Protein AF-A0A3S3C284-F1 (afdb_monomer_lite)

Foldseek 3Di:
DPPPPLQDFLLCVLPVPPAPLQQKKWKWFFAFQFIWIWIWHWQKIWTKGFDSVVVPPDGPHVCVVPDDPLRVLVNGRRRIGTDDMDGHPGGDDDDDPRTPDMDMDGSVVSNVSVD

pLDDT: mean 87.67, std 13.13, range [34.91, 97.44]

Structure (mmCIF, N/CA/C/O backbone):
data_AF-A0A3S3C284-F1
#
_entry.id   AF-A0A3S3C284-F1
#
loop_
_atom_site.group_PDB
_atom_site.id
_atom_site.type_symbol
_atom_site.label_atom_id
_atom_site.label_alt_id
_atom_site.label_comp_id
_atom_site.label_asym_id
_atom_site.label_entity_id
_atom_site.label_seq_id
_atom_site.pdbx_PDB_ins_code
_atom_site.Cartn_x
_atom_site.Cartn_y
_atom_site.Cartn_z
_atom_site.occupancy
_atom_site.B_iso_or_equiv
_atom_site.auth_seq_id
_atom_site.auth_comp_id
_atom_site.auth_asym_id
_atom_site.auth_atom_id
_atom_site.pdbx_PDB_model_num
ATOM 1 N N . MET A 1 1 ? -18.628 -10.446 -21.673 1.00 34.91 1 MET A N 1
ATOM 2 C CA . MET A 1 1 ? -17.783 -9.239 -21.779 1.00 34.91 1 MET A CA 1
ATOM 3 C C . MET A 1 1 ? -17.265 -9.021 -20.381 1.00 34.91 1 MET A C 1
ATOM 5 O O . MET A 1 1 ? -17.950 -8.409 -19.573 1.00 34.91 1 MET A O 1
ATOM 9 N N . ASP A 1 2 ? -16.138 -9.653 -20.075 1.00 39.94 2 ASP A N 1
ATOM 10 C CA . ASP A 1 2 ? -15.542 -9.610 -18.744 1.00 39.94 2 ASP A CA 1
ATOM 11 C C . ASP A 1 2 ? -14.805 -8.281 -18.635 1.00 39.94 2 ASP A C 1
ATOM 13 O O . ASP A 1 2 ? -13.640 -8.147 -19.002 1.00 39.94 2 ASP A O 1
ATOM 17 N N . GLY A 1 3 ? -15.561 -7.246 -18.267 1.00 36.38 3 GLY A N 1
ATOM 18 C CA . GLY A 1 3 ? -14.986 -5.972 -17.882 1.00 36.38 3 GLY A CA 1
ATOM 19 C C . GLY A 1 3 ? -14.139 -6.230 -16.650 1.00 36.38 3 GLY A C 1
ATOM 20 O O . GLY A 1 3 ? -14.664 -6.678 -15.636 1.00 36.38 3 GLY A O 1
ATOM 21 N N . SER A 1 4 ? -12.837 -5.988 -16.755 1.00 42.00 4 SER A N 1
ATOM 22 C CA . SER A 1 4 ? -11.943 -5.881 -15.611 1.00 42.00 4 SER A CA 1
ATOM 23 C C . SER A 1 4 ? -12.561 -4.889 -14.625 1.00 42.00 4 SER A C 1
ATOM 25 O O . SER A 1 4 ? -12.480 -3.675 -14.832 1.00 42.00 4 SER A O 1
ATOM 27 N N . CYS A 1 5 ? -13.246 -5.393 -13.596 1.00 40.88 5 CYS A N 1
ATOM 28 C CA . CYS A 1 5 ? -13.607 -4.592 -12.437 1.00 40.88 5 CYS A CA 1
ATOM 29 C C . CYS A 1 5 ? -12.301 -3.955 -11.966 1.00 40.88 5 CYS A C 1
ATOM 31 O O . CYS A 1 5 ? -11.316 -4.664 -11.788 1.00 40.88 5 CYS A O 1
ATOM 33 N N . GLY A 1 6 ? -12.255 -2.630 -11.832 1.00 50.25 6 GLY A N 1
ATOM 34 C CA . GLY A 1 6 ? -11.046 -1.884 -11.454 1.00 50.25 6 GLY A CA 1
ATOM 35 C C . GLY A 1 6 ? -10.522 -2.180 -10.039 1.00 50.25 6 GLY A C 1
ATOM 36 O O . GLY A 1 6 ? -9.830 -1.348 -9.468 1.00 50.25 6 GLY A O 1
ATOM 37 N N . GLU A 1 7 ? -10.87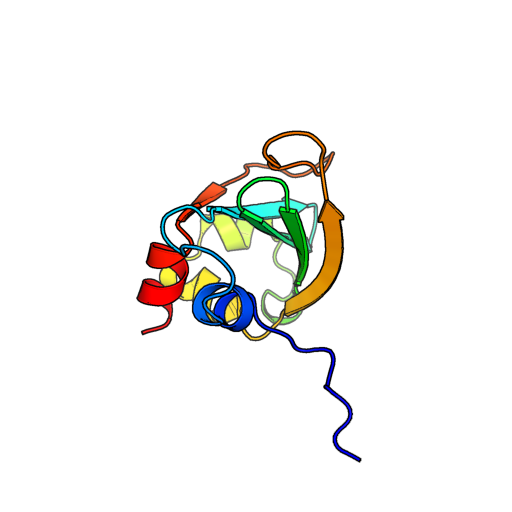3 -3.327 -9.468 1.00 64.75 7 GLU A N 1
ATOM 38 C CA . GLU A 1 7 ? -10.404 -3.887 -8.207 1.00 64.75 7 GLU A CA 1
ATOM 39 C C . GLU A 1 7 ? -9.136 -4.705 -8.483 1.00 64.75 7 GLU A C 1
ATOM 41 O O . GLU A 1 7 ? -9.142 -5.930 -8.409 1.00 64.75 7 GLU A O 1
ATOM 46 N N . THR A 1 8 ? -8.052 -4.043 -8.893 1.00 74.81 8 THR A N 1
ATOM 47 C CA . THR A 1 8 ? -6.748 -4.712 -8.997 1.00 74.81 8 THR A CA 1
ATOM 48 C C . THR A 1 8 ? -5.999 -4.533 -7.689 1.00 74.81 8 THR A C 1
ATOM 50 O O . THR A 1 8 ? -5.768 -3.402 -7.249 1.00 74.81 8 THR A O 1
ATOM 53 N N . LYS A 1 9 ? -5.634 -5.654 -7.068 1.00 92.06 9 LYS A N 1
ATOM 54 C CA . LYS A 1 9 ? -5.032 -5.676 -5.733 1.00 92.06 9 LYS A CA 1
ATOM 55 C C . LYS A 1 9 ? -3.524 -5.427 -5.797 1.00 92.06 9 LYS A C 1
ATOM 57 O O . LYS A 1 9 ? -2.866 -5.904 -6.725 1.00 92.06 9 LYS A O 1
ATOM 62 N N . PRO A 1 10 ? -2.926 -4.763 -4.797 1.00 94.75 10 PRO A N 1
ATOM 63 C CA . PRO A 1 10 ? -1.481 -4.691 -4.627 1.00 94.75 10 PRO A CA 1
ATOM 64 C C . PRO A 1 10 ? -0.830 -6.074 -4.699 1.00 94.75 10 PRO A C 1
ATOM 66 O O . PRO A 1 10 ? 0.183 -6.243 -5.376 1.00 94.75 10 PRO A O 1
ATOM 69 N N . SER A 1 11 ? -1.438 -7.085 -4.073 1.00 95.69 11 SER A N 1
ATOM 70 C CA . SER A 1 11 ? -0.955 -8.465 -4.123 1.00 95.69 11 SER A CA 1
ATOM 71 C C . SER A 1 11 ? -0.914 -9.052 -5.534 1.00 95.69 11 SER A C 1
ATOM 73 O O . SER A 1 11 ? 0.009 -9.802 -5.852 1.00 95.69 11 SER A O 1
ATOM 75 N N . GLU A 1 12 ? -1.849 -8.688 -6.410 1.00 94.00 12 GLU A N 1
ATOM 76 C CA . GLU A 1 12 ? -1.855 -9.125 -7.809 1.00 94.00 12 GLU A CA 1
ATOM 77 C C . GLU A 1 12 ? -0.683 -8.507 -8.575 1.00 94.00 12 GLU A C 1
ATOM 79 O O . GLU A 1 12 ? 0.029 -9.225 -9.270 1.00 94.00 12 GLU A O 1
ATOM 84 N N . PHE A 1 13 ? -0.391 -7.218 -8.371 1.00 92.44 13 PHE A N 1
ATOM 85 C CA . PHE A 1 13 ? 0.796 -6.575 -8.953 1.00 92.44 13 PHE A CA 1
ATOM 86 C C . PHE A 1 13 ? 2.104 -7.209 -8.473 1.00 92.44 13 PHE A C 1
ATOM 88 O O . PHE A 1 13 ? 3.005 -7.465 -9.272 1.00 92.44 13 PHE A O 1
ATOM 95 N N . LEU A 1 14 ? 2.203 -7.487 -7.174 1.00 94.62 14 LEU A N 1
ATOM 96 C CA . LEU A 1 14 ? 3.400 -8.069 -6.567 1.00 94.62 14 LEU A CA 1
ATOM 97 C C . LEU A 1 14 ? 3.609 -9.540 -6.955 1.00 94.62 14 LEU A C 1
ATOM 99 O O . LEU A 1 14 ? 4.748 -10.000 -7.004 1.00 94.62 14 LEU A O 1
ATOM 103 N N . SER A 1 15 ? 2.532 -10.282 -7.230 1.00 93.94 15 SER A N 1
ATOM 104 C CA . SER A 1 15 ? 2.583 -11.705 -7.597 1.00 93.94 15 SER A CA 1
ATOM 105 C C . SER A 1 15 ? 2.565 -11.966 -9.106 1.00 93.94 15 SER A C 1
ATOM 107 O O . SER A 1 15 ? 2.882 -13.079 -9.524 1.00 93.94 15 SER A O 1
ATOM 109 N N . ALA A 1 16 ? 2.278 -10.954 -9.934 1.00 89.31 16 ALA A N 1
ATOM 110 C CA . ALA A 1 16 ? 2.230 -11.071 -11.394 1.00 89.31 16 ALA A CA 1
ATOM 111 C C . ALA A 1 16 ? 3.580 -11.421 -12.051 1.00 89.31 16 ALA A C 1
ATOM 113 O O . ALA A 1 16 ? 3.624 -11.704 -13.247 1.00 89.31 16 ALA A O 1
ATOM 114 N N . GLY A 1 17 ? 4.691 -11.378 -11.306 1.00 83.19 17 GLY A N 1
ATOM 115 C CA . GLY A 1 17 ? 6.028 -11.682 -11.828 1.00 83.19 17 GLY A CA 1
ATOM 116 C C . GLY A 1 17 ? 6.587 -10.615 -12.775 1.00 83.19 17 GLY A C 1
ATOM 117 O O . GLY A 1 17 ? 7.593 -10.855 -13.437 1.00 83.19 17 GLY A O 1
ATOM 118 N N . LEU A 1 18 ? 5.951 -9.439 -12.837 1.00 84.25 18 LEU A N 1
ATOM 119 C CA . LEU A 1 18 ? 6.430 -8.284 -13.605 1.00 84.25 18 LEU A CA 1
ATOM 120 C C . LEU A 1 18 ? 7.694 -7.672 -12.988 1.00 84.25 18 LEU A C 1
ATOM 122 O O . LEU A 1 18 ? 8.542 -7.145 -13.707 1.00 84.25 18 LEU A O 1
ATOM 126 N N . TRP A 1 19 ? 7.824 -7.773 -11.664 1.00 87.44 19 TRP A N 1
ATOM 127 C CA . TRP A 1 19 ? 8.949 -7.265 -10.888 1.00 87.44 19 TRP A CA 1
ATOM 128 C C . TRP A 1 19 ? 9.373 -8.282 -9.828 1.00 87.44 19 TRP A C 1
ATOM 130 O O . TRP A 1 19 ? 8.580 -9.124 -9.406 1.00 87.44 19 TRP A O 1
ATOM 140 N N . ASP A 1 20 ? 10.622 -8.185 -9.373 1.00 91.19 20 ASP A N 1
ATOM 141 C CA . ASP A 1 20 ? 11.086 -8.932 -8.205 1.00 91.19 20 ASP A CA 1
ATOM 142 C C . ASP A 1 20 ? 10.407 -8.366 -6.946 1.00 91.19 20 ASP A C 1
ATOM 144 O O . ASP A 1 20 ? 10.655 -7.221 -6.557 1.00 91.19 20 ASP A O 1
ATOM 148 N N . SER A 1 21 ? 9.556 -9.167 -6.298 1.00 91.81 21 SER A N 1
ATOM 149 C CA . SER A 1 21 ? 8.826 -8.785 -5.080 1.00 91.81 21 SER A CA 1
ATOM 150 C C . SER A 1 21 ? 9.756 -8.364 -3.939 1.00 91.81 21 SER A C 1
ATOM 152 O O . SER A 1 21 ? 9.354 -7.588 -3.074 1.00 91.81 21 SER A O 1
ATOM 154 N N . ARG A 1 22 ? 11.010 -8.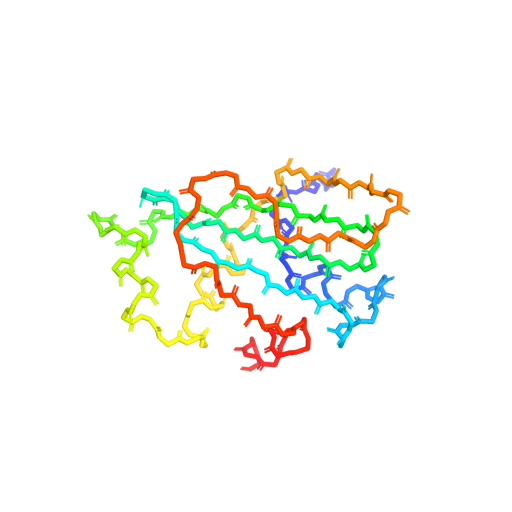833 -3.937 1.00 92.75 22 ARG A N 1
ATOM 155 C CA . ARG A 1 22 ? 12.025 -8.460 -2.941 1.00 92.75 22 ARG A CA 1
ATOM 156 C C . ARG A 1 22 ? 12.641 -7.087 -3.202 1.00 92.75 22 ARG A C 1
ATOM 158 O O . ARG A 1 22 ? 13.253 -6.526 -2.300 1.00 92.75 22 ARG A O 1
ATOM 165 N N . GLN A 1 23 ? 12.502 -6.571 -4.421 1.00 91.44 23 GLN A N 1
ATOM 166 C CA . GLN A 1 23 ? 12.971 -5.242 -4.828 1.00 91.44 23 GLN A CA 1
ATOM 167 C C . GLN A 1 23 ? 11.836 -4.217 -4.885 1.00 91.44 23 GLN A C 1
ATOM 169 O O . GLN A 1 23 ? 12.097 -3.019 -4.958 1.00 91.44 23 GLN A O 1
ATOM 174 N N . ALA A 1 24 ? 10.583 -4.675 -4.858 1.00 94.94 24 ALA A N 1
ATOM 175 C CA . ALA A 1 24 ? 9.432 -3.809 -4.681 1.00 94.94 24 ALA A CA 1
ATOM 176 C C . ALA A 1 24 ? 9.301 -3.386 -3.211 1.00 94.94 24 ALA A C 1
ATOM 178 O O . ALA A 1 24 ? 9.427 -4.210 -2.302 1.00 94.94 24 ALA A O 1
ATOM 179 N N . THR A 1 25 ? 8.975 -2.117 -2.990 1.00 95.88 25 THR A N 1
ATOM 180 C CA . THR A 1 25 ? 8.641 -1.575 -1.672 1.00 95.88 25 THR A CA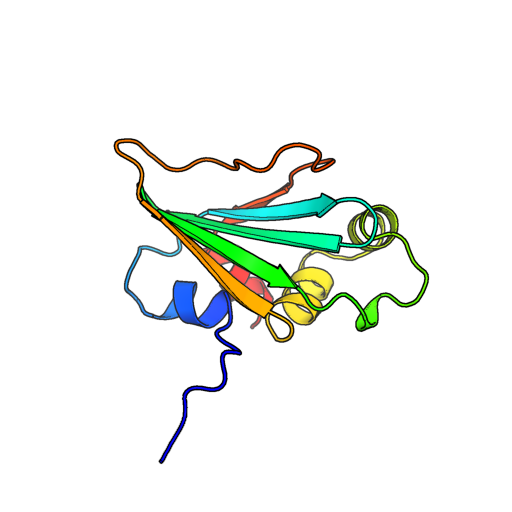 1
ATOM 181 C C . THR A 1 25 ? 7.184 -1.147 -1.676 1.00 95.88 25 THR A C 1
ATOM 183 O O . THR A 1 25 ? 6.757 -0.400 -2.556 1.00 95.88 25 THR A O 1
ATOM 186 N N . VAL A 1 26 ? 6.421 -1.610 -0.689 1.00 95.81 26 VAL A N 1
ATOM 187 C CA . VAL A 1 26 ? 5.052 -1.156 -0.447 1.00 95.81 26 VAL A CA 1
ATOM 188 C C . VAL A 1 26 ? 5.091 -0.089 0.629 1.00 95.81 26 VAL A C 1
ATOM 190 O O . VAL A 1 26 ? 5.527 -0.350 1.751 1.00 95.81 26 VAL A O 1
ATOM 193 N N . TYR A 1 27 ? 4.625 1.102 0.291 1.00 95.31 27 TYR A N 1
ATOM 194 C CA . TYR A 1 27 ? 4.522 2.234 1.193 1.00 95.31 27 TYR A CA 1
ATOM 195 C C . TYR A 1 27 ? 3.075 2.462 1.588 1.00 95.31 27 TYR A C 1
ATOM 197 O O . TYR A 1 27 ? 2.175 2.395 0.750 1.00 95.31 27 TYR A O 1
ATOM 205 N N . TYR A 1 28 ? 2.860 2.788 2.857 1.00 94.50 28 TYR A N 1
ATOM 206 C CA . TYR A 1 28 ? 1.556 3.189 3.361 1.00 94.50 28 TYR A CA 1
ATOM 207 C C . TYR A 1 28 ? 1.672 4.310 4.391 1.00 94.50 28 TYR A C 1
ATOM 209 O O . TYR A 1 28 ? 2.649 4.398 5.143 1.00 94.50 28 TYR A O 1
ATOM 217 N N . ALA A 1 29 ? 0.666 5.175 4.419 1.00 93.56 29 ALA A N 1
ATOM 218 C CA . ALA A 1 29 ? 0.588 6.312 5.329 1.00 93.56 29 ALA A CA 1
ATOM 219 C C . ALA A 1 29 ? -0.866 6.720 5.565 1.00 93.56 29 ALA A C 1
ATOM 221 O O . ALA A 1 29 ? -1.769 6.293 4.849 1.00 93.56 29 ALA A O 1
ATOM 222 N N . ALA A 1 30 ? -1.084 7.570 6.565 1.00 92.19 30 ALA A N 1
ATOM 223 C CA . ALA A 1 30 ? -2.360 8.249 6.745 1.00 92.19 30 ALA A CA 1
ATOM 224 C C . ALA A 1 30 ? -2.308 9.645 6.116 1.00 92.19 30 ALA A C 1
ATOM 226 O O . ALA A 1 30 ? -1.321 10.370 6.279 1.00 92.19 30 ALA A O 1
ATOM 227 N N . LEU A 1 31 ? -3.400 10.042 5.470 1.00 88.81 31 LEU A N 1
ATOM 228 C CA . LEU A 1 31 ? -3.657 11.404 5.019 1.00 88.81 31 LEU A CA 1
ATOM 229 C C . LEU A 1 31 ? -5.070 11.794 5.455 1.00 88.81 31 LEU A C 1
ATOM 231 O O . LEU A 1 31 ? -6.047 11.427 4.818 1.00 88.81 31 LEU A O 1
ATOM 235 N N . THR A 1 32 ? -5.184 12.542 6.552 1.00 84.50 32 THR A N 1
ATOM 236 C CA . THR A 1 32 ? -6.486 12.872 7.160 1.00 84.50 32 THR A CA 1
ATOM 237 C C . THR A 1 32 ? -7.271 11.592 7.508 1.00 84.50 32 THR A C 1
ATOM 239 O O . THR A 1 32 ? -6.854 10.869 8.420 1.00 84.50 32 THR A O 1
ATOM 242 N N . ASP A 1 33 ? -8.346 11.290 6.776 1.00 86.31 33 ASP A N 1
ATOM 243 C CA . ASP A 1 33 ? -9.207 10.114 6.956 1.00 86.31 33 ASP A CA 1
ATOM 244 C C . ASP A 1 33 ? -8.911 9.012 5.917 1.00 86.31 33 ASP A C 1
ATOM 246 O O . ASP A 1 33 ? -9.511 7.936 5.945 1.00 86.31 33 ASP A O 1
ATOM 250 N N . ASP A 1 34 ? -7.933 9.250 5.040 1.00 89.56 34 ASP A N 1
ATOM 251 C CA . ASP A 1 34 ? -7.522 8.332 3.985 1.00 89.56 34 ASP A CA 1
ATOM 252 C C . ASP A 1 34 ? -6.288 7.518 4.387 1.00 89.56 34 ASP A C 1
ATOM 254 O O . ASP A 1 34 ? -5.369 7.995 5.064 1.00 89.56 34 ASP A O 1
ATOM 258 N N . ILE A 1 35 ? -6.244 6.274 3.910 1.00 92.75 35 ILE A N 1
ATOM 259 C CA . ILE A 1 35 ? -5.040 5.446 3.913 1.00 92.75 35 ILE A CA 1
ATOM 260 C C . ILE A 1 35 ? -4.436 5.538 2.517 1.00 92.75 35 ILE A C 1
ATOM 262 O O . ILE A 1 35 ? -5.041 5.114 1.535 1.00 92.75 35 ILE A O 1
ATOM 266 N N . LEU A 1 36 ? -3.227 6.079 2.439 1.00 92.88 36 LEU A N 1
ATOM 267 C CA . LEU A 1 36 ? -2.439 6.081 1.218 1.00 92.88 36 LEU A CA 1
ATOM 268 C C . LEU A 1 36 ? -1.708 4.752 1.095 1.00 92.88 36 LEU A C 1
ATOM 270 O O . LEU A 1 36 ? -1.128 4.275 2.073 1.00 92.88 36 LEU A O 1
ATOM 274 N N . LEU A 1 37 ? -1.690 4.194 -0.111 1.00 94.31 37 LEU A N 1
ATOM 275 C CA . LEU A 1 37 ? -0.934 2.995 -0.434 1.00 94.31 37 LEU A CA 1
ATOM 276 C C . LEU A 1 37 ? -0.266 3.168 -1.797 1.00 94.31 37 LEU A C 1
ATOM 278 O O . LEU A 1 37 ? -0.916 3.539 -2.774 1.00 94.31 37 LEU A O 1
ATOM 282 N N . ASN A 1 38 ? 1.028 2.873 -1.882 1.00 94.50 38 ASN A N 1
ATOM 283 C CA . ASN A 1 38 ? 1.711 2.780 -3.165 1.00 94.50 38 ASN A CA 1
ATOM 284 C C . ASN A 1 38 ? 2.754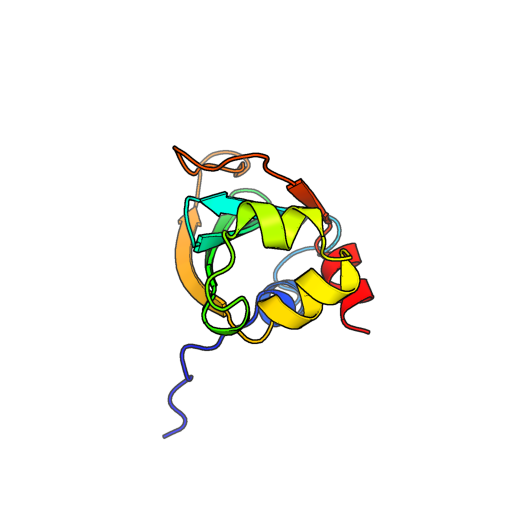 1.664 -3.200 1.00 94.50 38 ASN A C 1
ATOM 286 O O . ASN A 1 38 ? 3.285 1.252 -2.172 1.00 94.50 38 ASN A O 1
ATOM 290 N N . ILE A 1 39 ? 3.033 1.178 -4.406 1.00 95.19 39 ILE A N 1
ATOM 291 C CA . ILE A 1 39 ? 4.142 0.267 -4.686 1.00 95.19 39 ILE A CA 1
ATOM 292 C C . ILE A 1 39 ? 5.180 1.041 -5.487 1.00 95.19 39 ILE A C 1
ATOM 294 O O . ILE A 1 39 ? 4.849 1.568 -6.547 1.00 95.19 39 ILE A O 1
ATOM 298 N N . CYS A 1 40 ? 6.428 1.045 -5.026 1.00 94.44 40 CYS A N 1
ATOM 299 C CA . CYS A 1 40 ? 7.576 1.487 -5.812 1.00 94.44 40 CYS A CA 1
ATOM 300 C C . CYS A 1 40 ? 8.409 0.278 -6.230 1.00 94.44 40 CYS A C 1
ATOM 302 O O . CYS A 1 40 ? 8.731 -0.585 -5.411 1.00 94.44 40 CYS A O 1
ATOM 304 N N . THR A 1 41 ? 8.784 0.217 -7.504 1.00 92.94 41 THR A N 1
ATOM 305 C CA . THR A 1 41 ? 9.655 -0.830 -8.041 1.00 92.94 41 THR A CA 1
ATOM 306 C C . THR A 1 41 ? 10.482 -0.291 -9.200 1.00 92.94 41 THR A C 1
ATOM 308 O O . THR A 1 41 ? 9.959 0.131 -10.235 1.00 92.94 41 THR A O 1
ATOM 311 N N . GLY A 1 42 ? 11.803 -0.243 -9.011 1.00 91.06 42 GLY A N 1
ATOM 312 C CA . GLY A 1 42 ? 12.691 0.443 -9.944 1.00 91.06 42 GLY A CA 1
ATOM 313 C C . GLY A 1 42 ? 12.226 1.883 -10.161 1.00 91.06 42 GLY A C 1
ATOM 314 O O . GLY A 1 42 ? 12.093 2.639 -9.206 1.00 91.06 42 GLY A O 1
ATOM 315 N N . CYS A 1 43 ? 11.955 2.253 -11.409 1.00 92.38 43 CYS A N 1
ATOM 316 C CA . CYS A 1 43 ? 11.469 3.578 -11.788 1.00 92.38 43 CYS A CA 1
ATOM 317 C C . CYS A 1 43 ? 9.938 3.715 -11.857 1.00 92.38 43 CYS A C 1
ATOM 319 O O . CYS A 1 43 ? 9.443 4.750 -12.301 1.00 92.38 43 CYS A O 1
ATOM 321 N N . ILE A 1 44 ? 9.189 2.686 -11.460 1.00 92.75 44 ILE A N 1
ATOM 322 C CA . ILE A 1 44 ? 7.728 2.672 -11.512 1.00 92.75 44 ILE A CA 1
ATOM 323 C C . ILE A 1 44 ? 7.155 2.897 -10.118 1.00 92.75 44 ILE A C 1
ATOM 325 O O . ILE A 1 44 ? 7.616 2.294 -9.146 1.00 92.75 44 ILE A O 1
ATOM 329 N N . GLN A 1 45 ? 6.110 3.718 -10.044 1.00 93.75 45 GLN A N 1
ATOM 330 C CA . GLN 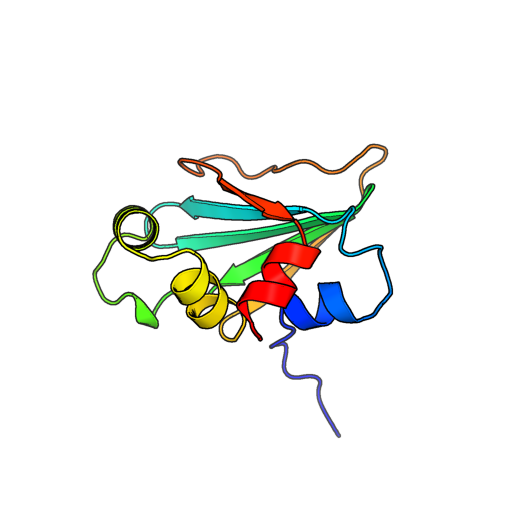A 1 45 ? 5.277 3.869 -8.860 1.00 93.75 45 GLN A CA 1
ATOM 331 C C . GLN A 1 45 ? 3.811 3.662 -9.212 1.00 93.75 45 GLN A C 1
ATOM 333 O O . GLN A 1 45 ? 3.326 4.194 -10.207 1.00 93.75 45 GLN A O 1
ATOM 338 N N . ILE A 1 46 ? 3.099 2.911 -8.381 1.00 93.62 46 ILE A N 1
ATOM 339 C CA . ILE A 1 46 ? 1.668 2.654 -8.537 1.00 93.62 46 ILE A CA 1
ATOM 340 C C . ILE A 1 46 ? 0.972 3.161 -7.290 1.00 93.62 46 ILE A C 1
ATOM 342 O O . ILE A 1 46 ? 1.251 2.667 -6.199 1.00 93.62 46 ILE A O 1
ATOM 346 N N . HIS A 1 47 ? 0.085 4.136 -7.443 1.00 93.12 47 HIS A N 1
ATOM 347 C CA . HIS A 1 47 ? -0.758 4.634 -6.364 1.00 93.12 47 HIS A CA 1
ATOM 348 C C . HIS A 1 47 ? -2.081 3.882 -6.359 1.00 93.12 47 HIS A C 1
ATOM 350 O O . HIS A 1 47 ? -2.709 3.663 -7.399 1.00 93.12 47 HIS A O 1
ATOM 356 N N . PHE A 1 48 ? -2.506 3.506 -5.160 1.00 93.00 48 PHE A N 1
ATOM 357 C CA . PHE A 1 48 ? -3.781 2.859 -4.923 1.00 93.00 48 PHE A CA 1
ATOM 358 C C . PHE A 1 48 ? -4.656 3.773 -4.079 1.00 93.00 48 PHE A C 1
ATOM 360 O O . PHE A 1 48 ? -4.231 4.288 -3.044 1.00 93.00 48 PHE A O 1
ATOM 367 N N . GLN A 1 49 ? -5.906 3.913 -4.498 1.00 91.75 49 GLN A N 1
ATOM 368 C CA . GLN A 1 49 ? -6.960 4.413 -3.637 1.00 91.75 49 GLN A CA 1
ATOM 369 C C . GLN A 1 49 ? -7.438 3.262 -2.751 1.00 91.75 49 GLN A C 1
ATOM 371 O O . GLN A 1 49 ? -7.807 2.205 -3.266 1.00 91.75 49 GLN A O 1
ATOM 376 N N . VAL A 1 50 ? -7.442 3.469 -1.436 1.00 93.06 50 VAL A N 1
ATOM 377 C CA . VAL A 1 50 ? -7.975 2.515 -0.457 1.00 93.06 50 VAL A CA 1
ATOM 378 C C . VAL A 1 50 ? -9.367 2.971 -0.033 1.00 93.06 50 VAL A C 1
ATOM 380 O O . VAL A 1 50 ? -9.526 4.093 0.441 1.00 93.06 50 VAL A O 1
ATOM 383 N N . ASP A 1 51 ? -10.374 2.109 -0.169 1.00 92.94 51 ASP A N 1
ATOM 384 C CA . ASP A 1 51 ? -11.681 2.330 0.453 1.00 92.94 51 ASP A CA 1
ATOM 385 C C . ASP A 1 51 ? -11.543 2.209 1.974 1.00 92.94 51 ASP A C 1
ATOM 387 O O . ASP A 1 51 ? -11.359 1.113 2.507 1.00 92.94 51 ASP A O 1
ATOM 391 N N . THR A 1 52 ? -11.623 3.342 2.672 1.00 93.50 52 THR A N 1
ATOM 392 C CA . THR A 1 52 ? -11.489 3.433 4.129 1.00 93.50 52 THR A CA 1
ATOM 393 C C . THR A 1 52 ? -12.806 3.251 4.878 1.00 93.50 52 THR A C 1
ATOM 395 O O . THR A 1 52 ? -12.797 3.276 6.103 1.00 93.50 52 THR A O 1
ATOM 398 N N . ALA A 1 53 ? -13.937 2.950 4.225 1.00 92.12 53 ALA A N 1
ATOM 399 C CA . ALA A 1 53 ? -15.225 2.793 4.918 1.00 92.12 53 ALA A CA 1
ATOM 400 C C . ALA A 1 53 ? -15.199 1.761 6.070 1.00 92.12 53 ALA A C 1
ATOM 402 O O . ALA A 1 53 ? -15.966 1.853 7.029 1.00 92.12 53 ALA A O 1
ATOM 403 N N . PHE A 1 54 ? -14.286 0.787 6.018 1.00 91.50 54 PHE A N 1
ATOM 404 C CA . PHE A 1 54 ? -14.113 -0.235 7.053 1.00 91.50 54 PHE A CA 1
ATOM 405 C C . PHE A 1 54 ? -13.512 0.280 8.374 1.00 91.50 54 PHE A C 1
ATOM 407 O O . PHE A 1 54 ? -13.615 -0.415 9.390 1.00 91.50 54 PHE A O 1
ATOM 414 N N . ILE A 1 55 ? -12.883 1.464 8.396 1.00 91.88 55 ILE A N 1
ATOM 415 C CA . ILE A 1 55 ? -12.342 2.035 9.640 1.00 91.88 55 ILE A CA 1
ATOM 416 C C . ILE A 1 55 ? -13.396 2.814 10.439 1.00 91.88 55 ILE A C 1
ATOM 418 O O . ILE A 1 55 ? -13.153 3.082 11.620 1.00 91.88 55 ILE A O 1
ATOM 422 N N . GLY A 1 56 ? -14.581 3.054 9.863 1.00 89.62 56 GLY A N 1
ATOM 423 C CA . GLY A 1 56 ? -15.681 3.799 10.482 1.00 89.62 56 GLY A CA 1
ATOM 424 C C . GLY A 1 56 ? -15.327 5.274 10.668 1.00 89.62 56 GLY A C 1
ATOM 425 O O . GLY A 1 56 ? -14.649 5.853 9.830 1.00 89.62 56 GLY A O 1
ATOM 426 N N . ASP A 1 57 ? -15.721 5.857 11.801 1.00 89.19 57 ASP A N 1
ATOM 427 C CA . ASP A 1 57 ? -15.423 7.260 12.142 1.00 89.19 57 ASP A CA 1
ATOM 428 C C . ASP A 1 57 ? -13.990 7.478 12.677 1.00 89.19 57 ASP A C 1
ATOM 430 O O . ASP A 1 57 ? -13.664 8.547 13.197 1.00 89.19 57 ASP A O 1
ATOM 434 N N . ARG A 1 58 ? -13.130 6.450 12.630 1.00 88.69 58 ARG A N 1
ATOM 435 C CA . ARG A 1 58 ? -11.748 6.548 13.120 1.00 88.69 58 ARG A CA 1
ATOM 436 C C . ARG A 1 58 ? -10.881 7.287 12.116 1.00 88.69 58 ARG A C 1
ATOM 438 O O . ARG A 1 58 ? -10.971 7.045 10.917 1.00 88.69 58 ARG A O 1
ATOM 445 N N . LYS A 1 59 ? -9.940 8.086 12.618 1.00 91.19 59 LYS A N 1
ATOM 446 C CA . LYS A 1 59 ? -8.919 8.692 11.759 1.00 91.19 59 LYS A CA 1
ATOM 447 C C . LYS A 1 59 ? -7.977 7.615 11.238 1.00 91.19 59 LYS A C 1
ATOM 449 O O . LYS A 1 59 ? -7.560 6.733 11.997 1.00 91.19 59 LYS A O 1
ATOM 454 N N . ALA A 1 60 ? -7.547 7.733 9.984 1.00 92.00 60 ALA A N 1
ATOM 455 C CA . ALA A 1 60 ? -6.618 6.779 9.379 1.00 92.00 60 ALA A CA 1
ATOM 456 C C . ALA A 1 60 ? -5.339 6.607 10.217 1.00 92.00 60 ALA A C 1
ATOM 458 O O . ALA A 1 60 ? -4.863 5.491 10.411 1.00 92.00 60 ALA A O 1
ATOM 459 N N . ILE A 1 61 ? -4.821 7.694 10.800 1.00 92.44 61 ILE A N 1
ATOM 460 C CA . ILE A 1 61 ? -3.621 7.645 11.646 1.00 92.44 61 ILE A CA 1
ATOM 461 C C . ILE A 1 61 ? -3.812 6.839 12.939 1.00 92.44 61 ILE A C 1
ATOM 463 O O . ILE A 1 61 ? -2.887 6.150 13.367 1.00 92.44 61 ILE A O 1
ATOM 467 N N . GLU A 1 62 ? -5.002 6.887 13.541 1.00 92.75 62 GLU A N 1
ATOM 468 C CA . GLU A 1 62 ? -5.337 6.108 14.740 1.00 92.75 62 GLU A CA 1
ATOM 469 C C . GLU A 1 62 ? -5.436 4.625 14.375 1.00 92.75 62 GLU A C 1
ATOM 471 O O . GLU A 1 62 ? -4.786 3.783 14.995 1.00 92.75 62 GLU A O 1
ATOM 476 N N . TYR A 1 63 ? -6.140 4.312 13.282 1.00 93.12 63 TYR A N 1
ATOM 477 C CA . TYR A 1 63 ? -6.241 2.946 12.772 1.00 93.12 63 TYR A CA 1
ATOM 478 C C . TYR A 1 63 ? -4.864 2.338 12.439 1.00 93.12 63 TYR A C 1
ATOM 480 O O . TYR A 1 63 ? -4.595 1.197 12.822 1.00 93.12 63 TYR A O 1
ATOM 488 N N . LEU A 1 64 ? -3.966 3.090 11.788 1.00 92.69 64 LEU A N 1
ATOM 489 C CA . LEU A 1 64 ? -2.592 2.644 11.504 1.00 92.69 64 LEU A CA 1
ATOM 490 C C . LEU A 1 64 ? -1.730 2.489 12.770 1.00 92.69 64 LEU A C 1
ATOM 492 O O . LEU A 1 64 ? -0.749 1.739 12.763 1.00 92.69 64 LEU A O 1
ATOM 496 N N . GLY A 1 65 ? -2.045 3.222 13.839 1.00 91.44 65 GLY A N 1
ATOM 497 C CA . GLY A 1 65 ? -1.365 3.124 15.131 1.00 91.44 65 GLY A CA 1
ATOM 498 C C . GLY A 1 65 ? -1.746 1.873 15.922 1.00 91.44 65 GLY A C 1
ATOM 499 O O . GLY A 1 65 ? -0.892 1.294 16.588 1.00 91.44 65 GLY A O 1
ATOM 500 N N . GLU A 1 66 ? -3.004 1.444 15.826 1.00 92.88 66 GLU A N 1
ATOM 501 C CA . GLU A 1 66 ? -3.559 0.322 16.597 1.00 92.88 66 GLU A CA 1
ATOM 502 C C . GLU A 1 66 ? -3.516 -1.023 15.859 1.00 92.88 66 GLU A C 1
ATOM 504 O O . GLU A 1 66 ? -3.547 -2.088 16.482 1.00 92.88 66 GLU A O 1
ATOM 509 N N . SER A 1 67 ? -3.478 -0.998 14.526 1.00 91.75 67 SER A N 1
ATOM 510 C CA . SER A 1 67 ? -3.538 -2.214 13.715 1.00 91.75 67 SER A CA 1
ATOM 511 C C . SER A 1 67 ? -2.204 -2.950 13.684 1.00 91.75 67 SER A C 1
ATOM 513 O O . SER A 1 67 ? -1.144 -2.363 13.465 1.00 91.75 67 SER A O 1
ATOM 515 N N . THR A 1 68 ? -2.254 -4.278 13.819 1.00 94.56 68 THR A N 1
ATOM 516 C CA . THR A 1 68 ? -1.106 -5.116 13.463 1.00 94.56 68 THR A CA 1
ATOM 517 C C . THR A 1 68 ? -0.870 -5.048 11.957 1.00 94.56 68 THR A C 1
ATOM 519 O O . THR A 1 68 ? -1.813 -4.899 11.177 1.00 94.56 68 THR A O 1
ATOM 522 N N . LEU A 1 69 ? 0.382 -5.223 11.529 1.00 93.69 69 LEU A N 1
ATOM 523 C CA . LEU A 1 69 ? 0.733 -5.168 10.108 1.00 93.69 69 LEU A CA 1
ATOM 524 C C . LEU A 1 69 ? -0.029 -6.218 9.278 1.00 93.69 69 LEU A C 1
ATOM 526 O O . LEU A 1 69 ? -0.514 -5.915 8.195 1.00 93.69 69 LEU A O 1
ATOM 530 N N . SER A 1 70 ? -0.211 -7.426 9.819 1.00 95.00 70 SER A N 1
ATOM 531 C CA . SER A 1 70 ? -0.987 -8.494 9.173 1.00 95.00 70 SER A CA 1
ATOM 532 C C . SER A 1 70 ? -2.459 -8.133 8.979 1.00 95.00 70 SER A C 1
ATOM 534 O O . SER A 1 70 ? -3.029 -8.417 7.928 1.00 95.00 70 SER A O 1
ATOM 536 N N . ARG A 1 71 ? -3.082 -7.494 9.977 1.00 94.19 71 ARG A N 1
ATOM 537 C CA . ARG A 1 71 ? -4.471 -7.039 9.883 1.00 94.19 71 ARG A CA 1
ATOM 538 C C . ARG A 1 71 ? -4.602 -5.920 8.859 1.00 94.19 71 ARG A C 1
ATOM 540 O O . ARG A 1 71 ? -5.470 -6.007 8.002 1.00 94.19 71 ARG A O 1
ATOM 547 N N . LEU A 1 72 ? -3.713 -4.930 8.923 1.00 94.44 72 LEU A N 1
ATOM 548 C CA . LEU A 1 72 ? -3.684 -3.813 7.984 1.00 94.44 72 LEU A CA 1
ATOM 549 C C . LEU A 1 72 ? -3.605 -4.303 6.534 1.00 94.44 72 LEU A C 1
ATOM 551 O O . LEU A 1 72 ? -4.418 -3.908 5.708 1.00 94.44 72 LEU A O 1
ATOM 555 N N . VAL A 1 73 ? -2.645 -5.182 6.233 1.00 96.19 73 VAL A N 1
ATOM 556 C CA . VAL A 1 73 ? -2.439 -5.696 4.873 1.00 96.19 73 VAL A CA 1
ATOM 557 C C . VAL A 1 73 ? -3.678 -6.445 4.373 1.00 96.19 73 VAL A C 1
ATOM 559 O O . VAL A 1 73 ? -4.131 -6.187 3.262 1.00 96.19 73 VAL A O 1
ATOM 562 N N . ARG A 1 74 ? -4.284 -7.306 5.201 1.00 94.19 74 ARG A N 1
ATOM 563 C CA . ARG A 1 74 ? -5.506 -8.047 4.836 1.00 94.19 74 ARG A CA 1
ATOM 564 C C . ARG A 1 74 ? -6.720 -7.138 4.639 1.00 94.19 74 ARG A C 1
ATOM 566 O O . ARG A 1 74 ? -7.501 -7.367 3.716 1.00 94.19 74 ARG A O 1
ATOM 573 N N . ASP A 1 75 ? -6.874 -6.126 5.490 1.00 93.25 75 ASP A N 1
ATOM 574 C CA . ASP A 1 75 ? -7.976 -5.170 5.397 1.00 93.25 75 ASP A CA 1
ATOM 575 C C . ASP A 1 75 ? -7.848 -4.318 4.121 1.00 93.25 75 ASP A C 1
ATOM 577 O O . ASP A 1 75 ? -8.847 -4.097 3.439 1.00 93.25 75 ASP A O 1
ATOM 581 N N . VAL A 1 76 ? -6.630 -3.890 3.764 1.00 94.00 76 VAL A N 1
ATOM 582 C CA . VAL A 1 76 ? -6.373 -2.975 2.641 1.00 94.00 76 VAL A CA 1
ATOM 583 C C . VAL A 1 76 ? -6.309 -3.681 1.282 1.00 94.00 76 VAL A C 1
ATOM 585 O O . VAL A 1 76 ? -6.882 -3.163 0.330 1.00 94.00 76 VAL A O 1
ATOM 588 N N . ASP A 1 77 ? -5.666 -4.849 1.160 1.00 95.25 77 ASP A N 1
ATOM 589 C CA . ASP A 1 77 ? -5.383 -5.493 -0.144 1.00 95.25 77 ASP A CA 1
ATOM 590 C C . ASP A 1 77 ? -6.638 -5.747 -0.994 1.00 95.25 77 ASP A C 1
ATOM 592 O O . ASP A 1 77 ? -6.612 -5.649 -2.214 1.00 95.25 77 ASP A O 1
ATOM 596 N N . SER A 1 78 ? -7.766 -6.055 -0.350 1.00 90.88 78 SER A N 1
ATOM 597 C CA . SER A 1 78 ? -9.042 -6.303 -1.037 1.00 90.88 78 SER A CA 1
ATOM 598 C C . SER A 1 78 ? -9.890 -5.049 -1.268 1.00 90.88 78 SER A C 1
ATOM 600 O O . SER A 1 78 ? -10.955 -5.143 -1.871 1.00 90.88 78 SER A O 1
ATOM 602 N N . ARG A 1 79 ? -9.439 -3.887 -0.784 1.00 93.31 79 ARG A N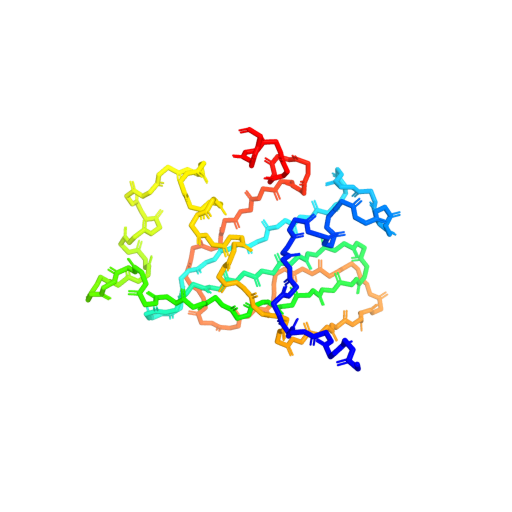 1
ATOM 603 C CA . ARG A 1 79 ? -10.175 -2.610 -0.779 1.00 93.31 79 ARG A CA 1
ATOM 604 C C . ARG A 1 79 ? -9.494 -1.541 -1.619 1.00 93.31 79 ARG A C 1
ATOM 606 O O . ARG A 1 79 ? -9.717 -0.350 -1.426 1.00 93.31 79 ARG A O 1
ATOM 613 N N . THR A 1 80 ? -8.627 -1.964 -2.522 1.00 92.50 80 THR A N 1
ATOM 614 C CA . THR A 1 80 ? -7.804 -1.076 -3.330 1.00 92.50 80 THR A CA 1
ATOM 615 C C . THR A 1 80 ? -8.285 -1.017 -4.764 1.00 92.50 80 THR A C 1
ATOM 617 O O . THR A 1 80 ? -8.636 -2.032 -5.367 1.00 92.50 80 THR A O 1
ATOM 620 N N . LYS A 1 81 ? -8.174 0.172 -5.339 1.00 91.44 81 LYS A N 1
ATOM 621 C CA . LYS A 1 81 ? -8.253 0.411 -6.775 1.00 91.44 81 LYS A CA 1
ATOM 622 C C . LYS A 1 81 ? -6.995 1.143 -7.219 1.00 91.44 81 LYS A C 1
ATOM 624 O O . LYS A 1 81 ? -6.510 2.013 -6.501 1.00 91.44 81 LYS A O 1
ATOM 629 N N . VAL A 1 82 ? -6.486 0.823 -8.407 1.00 92.19 82 VAL A N 1
ATOM 630 C CA . VAL A 1 82 ? -5.407 1.612 -9.018 1.00 92.19 82 VAL A CA 1
ATOM 631 C C . VAL A 1 82 ? -5.931 3.014 -9.306 1.00 92.19 82 VAL A C 1
ATOM 633 O O . VAL A 1 82 ? -6.906 3.176 -10.043 1.00 92.19 82 VAL A O 1
ATOM 636 N N . ASP A 1 83 ? -5.279 4.008 -8.715 1.00 90.25 83 ASP A N 1
ATOM 637 C CA . ASP A 1 83 ? -5.539 5.419 -8.984 1.00 90.25 83 ASP A CA 1
ATOM 638 C C . ASP A 1 83 ? -4.679 5.889 -10.163 1.00 90.25 83 ASP A C 1
ATOM 640 O O . ASP A 1 83 ? -5.190 6.321 -11.198 1.00 90.25 83 ASP A O 1
ATOM 644 N N . SER A 1 84 ? -3.363 5.722 -10.039 1.00 90.94 84 SER A N 1
ATOM 645 C CA . SER A 1 84 ? -2.398 6.247 -10.998 1.00 90.94 84 SER A CA 1
ATOM 646 C C . SER A 1 84 ? -1.122 5.404 -11.050 1.00 90.94 84 SER A C 1
ATOM 648 O O . SER A 1 84 ? -0.746 4.725 -10.094 1.00 90.94 84 SER A O 1
ATOM 650 N N . ILE A 1 85 ? -0.466 5.411 -12.213 1.00 92.19 85 ILE A N 1
ATOM 651 C CA . ILE A 1 85 ? 0.821 4.747 -12.443 1.00 92.19 85 ILE A CA 1
ATOM 652 C C . ILE A 1 85 ? 1.780 5.780 -13.022 1.00 92.19 85 ILE A C 1
ATOM 654 O O . ILE A 1 85 ? 1.498 6.389 -14.056 1.00 92.19 85 ILE A O 1
ATOM 658 N N . TYR A 1 86 ? 2.924 5.940 -12.371 1.00 91.38 86 TYR A N 1
ATOM 659 C CA . TYR A 1 86 ? 3.977 6.868 -12.748 1.00 91.38 86 TYR A CA 1
ATOM 660 C C . TYR A 1 86 ? 5.231 6.110 -13.170 1.00 91.38 86 TYR A C 1
ATOM 662 O O . TYR A 1 86 ? 5.551 5.044 -12.641 1.00 91.38 86 TYR A O 1
ATOM 670 N N . SER A 1 87 ? 5.956 6.694 -14.121 1.00 91.62 87 SER A N 1
ATOM 671 C CA . SER A 1 87 ? 7.276 6.238 -14.541 1.00 91.62 87 SER A CA 1
ATOM 672 C C . SER A 1 87 ? 8.247 7.401 -14.441 1.00 91.62 87 SER A C 1
ATOM 674 O O . SER A 1 87 ? 8.026 8.460 -15.028 1.00 91.62 87 SER A O 1
ATOM 676 N N . TYR A 1 88 ? 9.347 7.174 -13.742 1.00 89.06 88 TYR A N 1
ATOM 677 C CA . TYR A 1 88 ? 10.364 8.171 -13.459 1.00 89.06 88 TYR A CA 1
ATOM 678 C C . TYR A 1 88 ? 11.655 7.882 -14.241 1.00 89.06 88 TYR A C 1
ATOM 680 O O . TYR A 1 88 ? 11.895 6.756 -14.673 1.00 89.06 88 TYR A O 1
ATOM 688 N N . PRO A 1 89 ? 12.525 8.882 -14.456 1.00 88.12 89 PRO A N 1
ATOM 689 C CA . PRO A 1 89 ? 13.858 8.653 -15.020 1.00 88.12 89 PRO A CA 1
ATOM 690 C C . PRO A 1 89 ? 14.835 8.024 -14.009 1.00 88.12 89 PRO A C 1
ATOM 692 O O . PRO A 1 89 ? 15.921 7.593 -14.389 1.00 88.12 89 PRO A O 1
ATOM 695 N N . GLN A 1 90 ? 14.473 8.001 -12.725 1.00 89.38 90 GLN A N 1
ATOM 696 C CA . GLN A 1 90 ? 15.256 7.462 -11.612 1.00 89.38 90 GLN A CA 1
ATOM 697 C C . GLN A 1 90 ? 14.387 6.511 -10.781 1.00 89.38 90 GLN A C 1
ATOM 699 O O . GLN A 1 90 ? 13.208 6.333 -11.086 1.00 89.38 90 GLN A O 1
ATOM 704 N N . ALA A 1 91 ? 14.971 5.885 -9.755 1.00 86.62 91 ALA A N 1
ATOM 705 C CA . ALA A 1 91 ? 14.214 5.028 -8.852 1.00 86.62 91 ALA A CA 1
ATOM 706 C C . ALA A 1 91 ? 13.075 5.821 -8.195 1.00 86.62 91 ALA A C 1
ATOM 708 O O . ALA A 1 91 ? 13.307 6.910 -7.671 1.00 86.62 91 ALA A O 1
ATOM 709 N N . ALA A 1 92 ? 11.861 5.282 -8.256 1.00 86.19 92 ALA A N 1
ATOM 710 C CA . ALA A 1 92 ? 10.695 5.911 -7.670 1.00 86.19 92 ALA A CA 1
ATOM 711 C C . ALA A 1 92 ? 10.760 5.816 -6.142 1.00 86.19 92 ALA A C 1
ATOM 713 O O . ALA A 1 92 ? 11.071 4.759 -5.587 1.00 86.19 92 ALA A O 1
ATOM 714 N N . THR A 1 93 ? 10.447 6.916 -5.470 1.00 80.88 93 THR A N 1
ATOM 715 C CA . THR A 1 93 ? 10.374 7.004 -4.009 1.00 80.88 93 THR A CA 1
ATOM 716 C C . THR A 1 93 ? 8.944 7.273 -3.571 1.00 80.88 93 THR A C 1
ATOM 718 O O . THR A 1 93 ? 8.061 7.536 -4.390 1.00 80.88 93 THR A O 1
ATOM 721 N N . GLU A 1 94 ? 8.682 7.202 -2.270 1.00 70.50 94 GLU A N 1
ATOM 722 C CA . GLU A 1 94 ? 7.424 7.699 -1.738 1.00 70.50 94 GLU A CA 1
ATOM 723 C C . GLU A 1 94 ? 7.284 9.201 -2.051 1.00 70.50 94 GLU A C 1
ATOM 725 O O . GLU A 1 94 ? 8.095 10.023 -1.633 1.00 70.50 94 GLU A O 1
ATOM 730 N N . GLU A 1 95 ? 6.272 9.570 -2.839 1.00 64.31 95 GLU A N 1
ATOM 731 C CA . GLU A 1 95 ? 6.045 10.952 -3.274 1.00 64.31 95 GLU A CA 1
ATOM 732 C C . GLU A 1 95 ? 4.551 11.285 -3.166 1.00 64.31 95 GLU A C 1
ATOM 734 O O . GLU A 1 95 ? 3.829 11.311 -4.159 1.00 64.31 95 GLU A O 1
ATOM 739 N N . MET A 1 96 ? 4.058 11.549 -1.948 1.00 65.75 96 MET A N 1
ATOM 740 C CA . MET A 1 96 ? 2.792 12.280 -1.774 1.00 65.75 96 MET A CA 1
ATOM 741 C C . MET A 1 96 ? 2.915 13.356 -0.682 1.00 65.75 96 MET A C 1
ATOM 743 O O . MET A 1 96 ? 3.201 13.029 0.476 1.00 65.75 96 MET A O 1
ATOM 747 N N . PRO A 1 97 ? 2.694 14.643 -1.019 1.00 65.38 97 PRO A N 1
ATOM 748 C CA . PRO A 1 97 ? 2.665 15.732 -0.047 1.00 65.38 97 PRO A CA 1
ATOM 749 C C . PRO A 1 97 ? 1.553 15.554 0.997 1.00 65.38 97 PRO A C 1
ATOM 751 O O . PRO A 1 97 ? 0.451 15.124 0.674 1.00 65.38 97 PRO A O 1
ATOM 754 N N . GLY A 1 98 ? 1.819 15.948 2.246 1.00 69.19 98 GLY A N 1
ATOM 755 C CA . GLY A 1 98 ? 0.811 15.998 3.317 1.00 69.19 98 GLY A CA 1
ATOM 756 C C . GLY A 1 98 ? 0.552 14.677 4.049 1.00 69.19 98 GLY A C 1
ATOM 757 O O . GLY A 1 98 ? -0.148 14.679 5.058 1.00 69.19 98 GLY A O 1
ATOM 758 N N . ALA A 1 99 ? 1.134 13.570 3.586 1.00 77.06 99 ALA A N 1
ATOM 759 C CA . ALA A 1 99 ? 1.068 12.283 4.265 1.00 77.06 99 ALA A CA 1
ATOM 760 C C . ALA A 1 99 ? 1.843 12.304 5.593 1.00 77.06 99 ALA A C 1
ATOM 762 O O . ALA A 1 99 ? 2.955 12.833 5.677 1.00 77.06 99 ALA A O 1
ATOM 763 N N . PHE A 1 100 ? 1.277 11.684 6.626 1.00 70.06 100 PHE A N 1
ATOM 764 C CA . PHE A 1 100 ? 1.921 11.546 7.929 1.00 70.06 100 PHE A CA 1
ATOM 765 C C . PHE A 1 100 ? 2.481 10.134 8.113 1.00 70.06 100 PHE A C 1
ATOM 767 O O . PHE A 1 100 ? 1.790 9.149 7.857 1.00 70.06 100 PHE A O 1
ATOM 774 N N . ASN A 1 101 ? 3.702 10.045 8.655 1.00 79.50 101 ASN A N 1
ATOM 775 C CA . ASN A 1 101 ? 4.326 8.801 9.123 1.00 79.50 101 ASN A CA 1
ATOM 776 C C . ASN A 1 101 ? 4.350 7.675 8.079 1.00 79.50 101 ASN A C 1
ATOM 778 O O . ASN A 1 101 ? 3.809 6.596 8.330 1.00 79.50 101 ASN A O 1
ATOM 782 N N . TRP A 1 102 ? 5.001 7.910 6.937 1.00 86.06 102 TRP A N 1
ATOM 783 C CA . TRP A 1 102 ? 5.263 6.846 5.970 1.00 86.06 102 TRP A CA 1
ATOM 784 C C . TRP A 1 102 ? 5.917 5.644 6.640 1.00 86.06 102 TRP A C 1
ATOM 786 O O . TRP A 1 102 ? 6.922 5.754 7.345 1.00 86.06 102 TRP A O 1
ATOM 796 N N . ARG A 1 103 ? 5.320 4.484 6.398 1.00 92.19 103 ARG A N 1
ATOM 797 C CA . ARG A 1 103 ? 5.863 3.183 6.755 1.00 92.19 103 ARG A CA 1
ATOM 798 C C . ARG A 1 103 ? 5.999 2.366 5.485 1.00 92.19 103 ARG A C 1
ATOM 800 O O . ARG A 1 103 ? 5.272 2.580 4.514 1.00 92.19 103 ARG A O 1
ATOM 807 N N . SER A 1 104 ? 6.927 1.424 5.506 1.00 93.75 104 SER A N 1
ATOM 808 C CA . SER A 1 104 ? 7.170 0.548 4.373 1.00 93.75 104 SER A CA 1
ATOM 809 C C . SER A 1 104 ? 7.355 -0.899 4.801 1.00 93.75 104 SER A C 1
ATOM 811 O O . SER A 1 104 ? 7.659 -1.200 5.958 1.00 93.75 104 SER A O 1
ATOM 813 N N . LEU A 1 105 ? 7.139 -1.793 3.844 1.00 95.50 105 LEU A N 1
ATOM 814 C CA . LEU A 1 105 ? 7.523 -3.196 3.897 1.00 95.50 105 LEU A CA 1
ATOM 815 C C . LEU A 1 105 ? 7.945 -3.652 2.498 1.00 95.50 105 LEU A C 1
ATOM 817 O O . LEU A 1 105 ? 7.583 -3.017 1.503 1.00 95.50 105 LEU A O 1
ATOM 821 N N . SER A 1 106 ? 8.708 -4.742 2.406 1.00 96.31 106 SER A N 1
ATOM 822 C CA . SER A 1 106 ? 9.017 -5.311 1.094 1.00 96.31 106 SER A CA 1
ATOM 823 C C . SER A 1 106 ? 7.754 -5.892 0.452 1.00 96.31 106 SER A C 1
ATOM 825 O O . SER A 1 106 ? 6.822 -6.319 1.141 1.00 96.31 106 SER A O 1
ATOM 827 N N . GLY A 1 107 ? 7.722 -5.948 -0.879 1.00 96.56 107 GLY A N 1
ATOM 828 C CA . GLY A 1 107 ? 6.658 -6.631 -1.610 1.00 96.56 107 GLY A CA 1
ATOM 829 C C . GLY A 1 107 ? 6.547 -8.104 -1.214 1.00 96.56 107 GLY A C 1
ATOM 830 O O . GLY A 1 107 ? 5.446 -8.641 -1.126 1.00 96.56 107 GLY A O 1
ATOM 831 N N . GLN A 1 108 ? 7.674 -8.747 -0.900 1.00 97.38 108 GLN A N 1
ATOM 832 C CA . GLN A 1 108 ? 7.689 -10.119 -0.405 1.00 97.38 108 GLN A CA 1
ATOM 833 C C . GLN A 1 108 ? 7.017 -10.246 0.970 1.00 97.38 108 GLN A C 1
ATOM 835 O O . GLN A 1 108 ? 6.153 -11.106 1.128 1.00 97.38 108 GLN A O 1
ATOM 840 N N . ASP A 1 109 ? 7.339 -9.369 1.926 1.00 97.44 109 ASP A N 1
ATOM 841 C CA . ASP A 1 109 ? 6.691 -9.369 3.246 1.00 97.44 109 ASP A CA 1
ATOM 842 C C . ASP A 1 109 ? 5.185 -9.108 3.118 1.00 97.44 109 ASP A C 1
ATOM 844 O O . ASP A 1 109 ? 4.383 -9.727 3.814 1.00 97.44 109 ASP A O 1
ATOM 848 N N . TYR A 1 110 ? 4.785 -8.224 2.196 1.00 97.12 110 TYR A N 1
ATOM 849 C CA . TYR A 1 110 ? 3.376 -7.938 1.925 1.00 97.12 110 TYR A CA 1
ATOM 850 C C . TYR A 1 110 ? 2.633 -9.200 1.476 1.00 97.12 110 TYR A C 1
ATOM 852 O O . TYR A 1 110 ? 1.574 -9.525 2.013 1.00 97.12 110 TYR A O 1
ATOM 860 N N . LEU A 1 111 ? 3.217 -9.949 0.537 1.00 96.50 111 LEU A N 1
ATOM 861 C CA . LEU A 1 111 ? 2.665 -11.221 0.071 1.00 96.50 111 LEU A CA 1
ATOM 862 C C . LEU A 1 111 ? 2.637 -12.283 1.176 1.00 96.50 111 LEU A C 1
ATOM 864 O O . LEU A 1 111 ? 1.676 -13.044 1.266 1.00 96.50 111 LEU A O 1
ATOM 868 N N . ASP A 1 112 ? 3.668 -12.347 2.018 1.00 97.06 112 ASP A N 1
ATOM 869 C CA . ASP A 1 112 ? 3.750 -13.337 3.092 1.00 97.06 112 ASP A CA 1
ATOM 870 C C . ASP A 1 112 ? 2.715 -13.078 4.203 1.00 97.06 112 ASP A C 1
ATOM 872 O O . ASP A 1 112 ? 2.177 -14.030 4.766 1.00 97.06 112 ASP A O 1
ATOM 876 N N . LEU A 1 113 ? 2.351 -11.818 4.468 1.00 96.75 113 LEU A N 1
ATOM 877 C CA . LEU A 1 113 ? 1.296 -11.447 5.429 1.00 96.75 113 LEU A CA 1
ATOM 878 C C . LEU A 1 113 ? -0.130 -11.802 4.966 1.00 96.75 113 LEU A C 1
ATOM 880 O O . LEU A 1 113 ? -1.054 -11.865 5.788 1.00 96.75 113 LEU A O 1
ATOM 884 N N . LEU A 1 114 ? -0.316 -12.032 3.664 1.00 94.06 114 LEU A N 1
ATOM 885 C CA . LEU A 1 114 ? -1.587 -12.461 3.072 1.00 94.06 114 LEU A CA 1
ATOM 886 C C . LEU A 1 114 ? -1.777 -13.983 3.064 1.00 94.06 114 LEU A C 1
ATOM 888 O O . LEU A 1 114 ? -2.873 -14.445 2.746 1.00 94.06 114 LEU A O 1
ATOM 892 N N . ARG A 1 115 ? -0.740 -14.751 3.413 1.00 86.56 115 ARG A N 1
ATOM 893 C CA . ARG A 1 115 ? -0.810 -16.213 3.525 1.00 86.56 115 ARG A CA 1
ATOM 894 C C . ARG A 1 115 ? -1.417 -16.680 4.852 1.00 86.56 115 ARG A C 1
ATOM 896 O O . ARG A 1 115 ? -1.559 -15.868 5.805 1.00 86.56 115 ARG A O 1
#

Secondary structure (DSSP, 8-state):
-----S---HHHHHHSSSS-TTT-EEEEEEETTEEEEEEEETTEEEEEEE--GGGTTS-HHHHHHHS-HHHHHHHHHTTEEEEEEEE-SS------TT-EEEEEEEHHHHHHHT-

Radius of gyration: 13.66 Å; chains: 1; bounding box: 33×32×38 Å

Sequence (115 aa):
MDGSCGETKPSEFLSAGLWDSRQATVYYAALTDDILLNICTGCIQIHFQVDTAFIGDRKAIEYLGESTLSRLVRDVDSRTKVDSIYSYPQAATEEMPGAFNWRSLSGQDYLDLLR